Protein AF-A0AAE0UNZ9-F1 (afdb_monomer_lite)

Foldseek 3Di:
DDAQLNVQLVLLCVQCVVDDPVLSVVLSVLCVVVVNRHLLCLLVDDCVSCVVSDPPVSSVSSSVSSNVVVPPDD

Radius of gyration: 11.21 Å; chains: 1; bounding box: 29×26×23 Å

Organism: NCBI:txid175788

Sequence (74 aa):
MTTLSEEIKEIICKTLPNLSEETQLQIISKLQSSGLELKEDLKYVQKEDIADLLPIIQLRKLMDAFKQGVCHCS

pLDDT: mean 79.31, std 12.82, range [30.95, 88.62]

Structure (mmCIF, N/CA/C/O backbone):
data_AF-A0AAE0UNZ9-F1
#
_entry.id   AF-A0AAE0UNZ9-F1
#
loop_
_atom_site.group_PDB
_atom_site.id
_atom_site.type_symbol
_atom_site.label_atom_id
_atom_site.label_alt_id
_atom_site.label_comp_id
_atom_site.label_asym_id
_atom_site.label_entity_id
_atom_site.label_seq_id
_atom_site.pdbx_PDB_ins_code
_atom_site.Cartn_x
_atom_site.Cartn_y
_atom_site.Cartn_z
_atom_site.occupancy
_atom_site.B_iso_or_equiv
_atom_site.auth_seq_id
_atom_site.auth_comp_id
_atom_site.auth_asym_id
_atom_site.auth_atom_id
_atom_site.pdbx_PDB_model_num
ATOM 1 N N . MET A 1 1 ? -17.088 5.080 11.916 1.00 42.69 1 MET A N 1
ATOM 2 C CA . MET A 1 1 ? -17.008 5.287 10.460 1.00 42.69 1 MET A CA 1
ATOM 3 C C . MET A 1 1 ? -15.547 5.128 10.104 1.00 42.69 1 MET A C 1
ATOM 5 O O . MET A 1 1 ? -14.781 6.037 10.388 1.00 42.69 1 MET A O 1
ATOM 9 N N . THR A 1 2 ? -15.140 3.947 9.651 1.00 54.31 2 THR A N 1
ATOM 10 C CA . THR A 1 2 ? -13.773 3.739 9.162 1.00 54.31 2 THR A CA 1
ATOM 11 C C . THR A 1 2 ? -13.613 4.534 7.878 1.00 54.31 2 THR A C 1
ATOM 13 O O . THR A 1 2 ? -14.487 4.503 7.010 1.00 54.31 2 THR A O 1
ATOM 16 N N . THR A 1 3 ? -12.545 5.317 7.791 1.00 78.38 3 THR A N 1
ATOM 17 C CA . THR A 1 3 ? -12.248 6.054 6.559 1.00 78.38 3 THR A CA 1
ATOM 18 C C . THR A 1 3 ? -11.657 5.088 5.534 1.00 78.38 3 THR A C 1
ATOM 20 O O . THR A 1 3 ? -10.968 4.143 5.913 1.00 78.38 3 THR A O 1
ATOM 23 N N . LEU A 1 4 ? -11.894 5.317 4.238 1.00 81.56 4 LEU A N 1
ATOM 24 C CA . LEU A 1 4 ? -11.289 4.532 3.149 1.00 81.56 4 LEU A CA 1
ATOM 25 C C . LEU A 1 4 ? -9.773 4.360 3.344 1.00 81.56 4 LEU A C 1
ATOM 27 O O . LEU A 1 4 ? -9.217 3.287 3.131 1.00 81.56 4 LEU A O 1
ATOM 31 N N . SER A 1 5 ? -9.119 5.428 3.802 1.00 83.12 5 SER A N 1
ATOM 32 C CA . SER A 1 5 ? -7.703 5.479 4.154 1.00 83.12 5 SER A CA 1
ATOM 33 C C . SER A 1 5 ? -7.303 4.362 5.120 1.00 83.12 5 SER A C 1
ATOM 35 O O . SER A 1 5 ? -6.269 3.729 4.926 1.00 83.12 5 SER A O 1
ATOM 37 N N . GLU A 1 6 ? -8.116 4.112 6.150 1.00 85.62 6 GLU A N 1
ATOM 38 C CA . GLU A 1 6 ? -7.862 3.060 7.134 1.00 85.62 6 GLU A CA 1
ATOM 39 C C . GLU A 1 6 ? -8.047 1.669 6.537 1.00 85.62 6 GLU A C 1
ATOM 41 O O . GLU A 1 6 ? -7.195 0.819 6.769 1.00 85.62 6 GLU A O 1
ATOM 46 N N . GLU A 1 7 ? -9.078 1.442 5.717 1.00 85.69 7 GLU A N 1
ATOM 47 C CA . GLU A 1 7 ? -9.262 0.150 5.039 1.00 85.69 7 GLU A CA 1
ATOM 48 C C . GLU A 1 7 ? -8.082 -0.170 4.112 1.00 85.69 7 GLU A C 1
ATOM 50 O O . GLU A 1 7 ? -7.526 -1.269 4.156 1.00 85.69 7 GLU A O 1
ATOM 55 N N . ILE A 1 8 ? -7.650 0.806 3.306 1.00 84.00 8 ILE A N 1
ATOM 56 C CA . ILE A 1 8 ? -6.486 0.655 2.424 1.00 84.00 8 ILE A CA 1
ATOM 57 C C . ILE A 1 8 ? -5.227 0.406 3.258 1.00 84.00 8 ILE A C 1
ATOM 59 O O . ILE A 1 8 ? -4.460 -0.508 2.944 1.00 84.00 8 ILE A O 1
ATOM 63 N N . LYS A 1 9 ? -5.023 1.172 4.340 1.00 86.31 9 LYS A N 1
ATOM 64 C CA . LYS A 1 9 ? -3.895 0.982 5.264 1.00 86.31 9 LYS A CA 1
ATOM 65 C C . LYS A 1 9 ? -3.892 -0.429 5.840 1.00 86.31 9 LYS A C 1
ATOM 67 O O . LYS A 1 9 ? -2.840 -1.061 5.884 1.00 86.31 9 LYS A O 1
ATOM 72 N N . GLU A 1 10 ? -5.051 -0.948 6.234 1.00 86.06 10 GLU A N 1
ATOM 73 C CA . GLU A 1 10 ? -5.183 -2.293 6.785 1.00 86.06 10 GLU A CA 1
ATOM 74 C C . GLU A 1 10 ? -4.810 -3.367 5.757 1.00 86.06 10 GLU A C 1
ATOM 76 O O . GLU A 1 10 ? -4.083 -4.304 6.087 1.00 86.06 10 GLU A O 1
ATOM 81 N N . ILE A 1 11 ? -5.238 -3.216 4.497 1.00 85.31 11 ILE A N 1
ATOM 82 C CA . ILE A 1 11 ? -4.888 -4.148 3.414 1.00 85.31 11 ILE A CA 1
ATOM 83 C C . ILE A 1 11 ? -3.388 -4.089 3.109 1.00 85.31 11 ILE A C 1
ATOM 85 O O . ILE A 1 11 ? -2.742 -5.136 2.980 1.00 85.31 11 ILE A O 1
ATOM 89 N N . ILE A 1 12 ? -2.812 -2.884 3.033 1.00 85.00 12 ILE A N 1
ATOM 90 C CA . ILE A 1 12 ? -1.371 -2.713 2.829 1.00 85.00 12 ILE A CA 1
ATOM 91 C C . ILE A 1 12 ? -0.606 -3.355 3.987 1.00 85.00 12 ILE A C 1
ATOM 93 O O . ILE A 1 12 ? 0.315 -4.124 3.736 1.00 85.00 12 ILE A O 1
ATOM 97 N N . CYS A 1 13 ? -1.010 -3.111 5.233 1.00 84.69 13 CYS A N 1
ATOM 98 C CA . CYS A 1 13 ? -0.355 -3.652 6.422 1.00 84.69 13 CYS A CA 1
ATOM 99 C C . CYS A 1 13 ? -0.487 -5.183 6.510 1.00 84.69 13 CYS A C 1
ATOM 101 O O . CYS A 1 13 ? 0.486 -5.873 6.808 1.00 84.69 13 CYS A O 1
ATOM 103 N N . LYS A 1 14 ? -1.652 -5.746 6.158 1.00 84.19 14 LYS A N 1
ATOM 104 C CA . LYS A 1 14 ? -1.858 -7.204 6.060 1.00 84.19 14 LYS A CA 1
ATOM 105 C C . LYS A 1 14 ? -0.972 -7.845 4.995 1.00 84.19 14 LYS A C 1
ATOM 107 O O . LYS A 1 14 ? -0.466 -8.946 5.195 1.00 84.19 14 LYS A O 1
ATOM 112 N N . THR A 1 15 ? -0.781 -7.168 3.868 1.00 84.62 15 THR A N 1
ATOM 113 C CA . THR A 1 15 ? -0.014 -7.716 2.740 1.00 84.62 15 THR A CA 1
ATOM 114 C C . THR A 1 15 ? 1.488 -7.512 2.901 1.00 84.62 15 THR A C 1
ATOM 116 O O . THR A 1 15 ? 2.299 -8.372 2.548 1.00 84.62 15 THR A O 1
ATOM 119 N N . LEU A 1 16 ? 1.864 -6.348 3.419 1.00 84.69 16 LEU A N 1
ATOM 120 C CA . LEU A 1 16 ? 3.224 -5.865 3.584 1.00 84.69 16 LEU A CA 1
ATOM 121 C C . LEU A 1 16 ? 3.389 -5.311 5.010 1.00 84.69 16 LEU A C 1
ATOM 123 O O . LEU A 1 16 ? 3.545 -4.104 5.188 1.00 84.69 16 LEU A O 1
ATOM 127 N N . PRO A 1 17 ? 3.425 -6.180 6.036 1.00 80.69 17 PRO A N 1
ATOM 128 C CA . PRO A 1 17 ? 3.593 -5.751 7.429 1.00 80.69 17 PRO A CA 1
ATOM 129 C C . PRO A 1 17 ? 4.949 -5.079 7.690 1.00 80.69 17 PRO A C 1
ATOM 131 O O . PRO A 1 17 ? 5.112 -4.357 8.665 1.00 80.69 17 PRO A O 1
ATOM 134 N N . ASN A 1 18 ? 5.920 -5.285 6.795 1.00 82.50 18 ASN A N 1
ATOM 135 C CA . ASN A 1 18 ? 7.248 -4.674 6.857 1.00 82.50 18 ASN A CA 1
ATOM 136 C C . ASN A 1 18 ? 7.328 -3.322 6.123 1.00 82.50 18 ASN A C 1
ATOM 138 O O . ASN A 1 18 ? 8.430 -2.820 5.904 1.00 82.50 18 ASN A O 1
ATOM 142 N N . LEU A 1 19 ? 6.202 -2.769 5.661 1.00 83.12 19 LEU A N 1
ATOM 143 C CA . LEU A 1 19 ? 6.181 -1.494 4.952 1.00 83.12 19 LEU A CA 1
ATOM 144 C C . LEU A 1 19 ? 6.126 -0.324 5.936 1.00 83.12 19 LEU A C 1
ATOM 146 O O . LEU A 1 19 ? 5.268 -0.298 6.818 1.00 83.12 19 LEU A O 1
ATOM 150 N N . SER A 1 20 ? 6.995 0.666 5.742 1.00 85.50 20 SER A N 1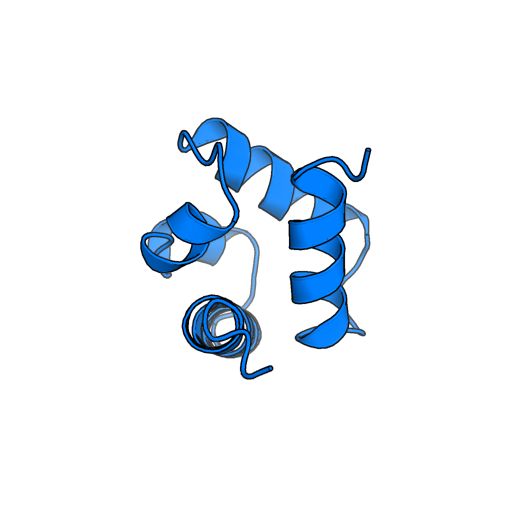
ATOM 151 C CA . SER A 1 20 ? 7.019 1.889 6.546 1.00 85.50 20 SER A CA 1
ATOM 152 C C . SER A 1 20 ? 5.705 2.664 6.445 1.00 85.50 20 SER A C 1
ATOM 154 O O . SER A 1 20 ? 5.111 2.753 5.370 1.00 85.50 20 SER A O 1
ATOM 156 N N . GLU A 1 21 ? 5.282 3.281 7.550 1.00 85.44 21 GLU A N 1
ATOM 157 C CA . GLU A 1 21 ? 4.049 4.080 7.597 1.00 85.44 21 GLU A CA 1
ATOM 158 C C . GLU A 1 21 ? 4.065 5.23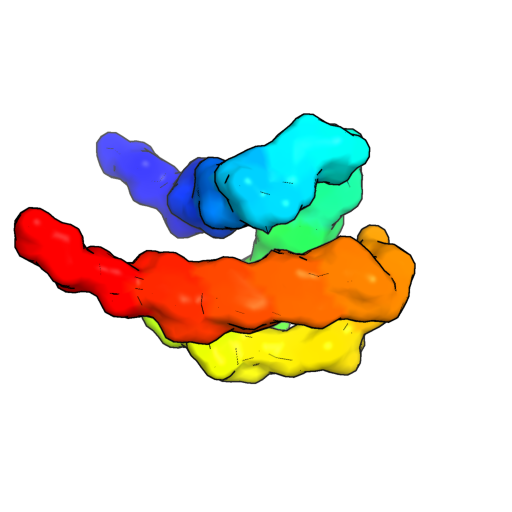8 6.586 1.00 85.44 21 GLU A C 1
ATOM 160 O O . GLU A 1 21 ? 3.053 5.509 5.947 1.00 85.44 21 GLU A O 1
ATOM 165 N N . GLU A 1 22 ? 5.228 5.856 6.360 1.00 87.94 22 GLU A N 1
ATOM 166 C CA . GLU A 1 22 ? 5.406 6.890 5.335 1.00 87.94 22 GLU A CA 1
ATOM 167 C C . GLU A 1 22 ? 5.038 6.378 3.935 1.00 87.94 22 GLU A C 1
ATOM 169 O O . GLU A 1 22 ? 4.246 6.998 3.228 1.00 87.94 22 GLU A O 1
ATOM 174 N N . THR A 1 23 ? 5.541 5.202 3.551 1.00 86.31 23 THR A N 1
ATOM 175 C CA . THR A 1 23 ? 5.232 4.588 2.255 1.00 86.31 23 THR A CA 1
ATOM 176 C C . THR A 1 23 ? 3.756 4.203 2.161 1.00 86.31 23 THR A C 1
ATOM 178 O O . THR A 1 23 ? 3.141 4.406 1.118 1.00 86.31 23 THR A O 1
ATOM 181 N N . GLN A 1 24 ? 3.153 3.706 3.250 1.00 86.88 24 GLN A N 1
ATOM 182 C CA . GLN A 1 24 ? 1.711 3.427 3.302 1.00 86.88 24 GLN A CA 1
ATOM 183 C C . GLN A 1 24 ? 0.892 4.695 3.029 1.00 86.88 24 GLN A C 1
ATOM 185 O O . GLN A 1 24 ? -0.002 4.677 2.184 1.00 86.88 24 GLN A O 1
ATOM 190 N N . LEU A 1 25 ? 1.222 5.804 3.697 1.00 87.00 25 LEU A N 1
ATOM 191 C CA . LEU A 1 25 ? 0.555 7.094 3.512 1.00 87.00 25 LEU A CA 1
ATOM 192 C C . LEU A 1 25 ? 0.755 7.653 2.102 1.00 87.00 25 LEU A C 1
ATOM 194 O O . LEU A 1 25 ? -0.193 8.196 1.530 1.00 87.00 25 LEU A O 1
ATOM 198 N N . GLN A 1 26 ? 1.945 7.494 1.518 1.00 88.62 26 GLN A N 1
ATOM 199 C CA . GLN A 1 26 ? 2.192 7.885 0.131 1.00 88.62 26 GLN A CA 1
ATOM 200 C C . GLN A 1 26 ? 1.341 7.076 -0.843 1.00 88.62 26 GLN A C 1
ATOM 202 O O . GLN A 1 26 ? 0.743 7.664 -1.739 1.00 88.62 26 GLN A O 1
ATOM 207 N N . ILE A 1 27 ? 1.235 5.758 -0.648 1.00 85.94 27 ILE A N 1
ATOM 208 C CA . ILE A 1 27 ? 0.369 4.902 -1.467 1.00 85.94 27 ILE A CA 1
ATOM 209 C C . ILE A 1 27 ? -1.079 5.367 -1.339 1.00 85.94 27 ILE A C 1
ATOM 211 O O . ILE A 1 27 ? -1.706 5.640 -2.353 1.00 85.94 27 ILE A O 1
ATOM 215 N N . ILE A 1 28 ? -1.593 5.532 -0.117 1.00 86.69 28 ILE A N 1
ATOM 216 C CA . ILE A 1 28 ? -2.969 5.996 0.120 1.00 86.69 28 ILE A CA 1
ATOM 217 C C . ILE A 1 28 ? -3.215 7.347 -0.561 1.00 86.69 28 ILE A C 1
ATOM 219 O O . ILE A 1 28 ? -4.197 7.492 -1.282 1.00 86.69 28 ILE A O 1
ATOM 223 N N . SER A 1 29 ? -2.302 8.306 -0.402 1.00 87.88 29 SER A N 1
ATOM 224 C CA . SER A 1 29 ? -2.430 9.634 -1.014 1.00 87.88 29 SER A CA 1
ATOM 225 C C . SER A 1 29 ? -2.399 9.565 -2.541 1.00 87.88 29 SER A C 1
ATOM 227 O O . SER A 1 29 ? -3.175 10.246 -3.208 1.00 87.88 29 SER A O 1
ATOM 229 N N . LYS A 1 30 ? -1.525 8.725 -3.111 1.00 86.94 30 LYS A N 1
ATOM 230 C CA . LYS A 1 30 ? -1.422 8.514 -4.561 1.00 86.94 30 LYS A CA 1
ATOM 231 C C . LYS A 1 30 ? -2.708 7.903 -5.106 1.00 86.94 30 LYS A C 1
ATOM 233 O O . LYS A 1 30 ? -3.250 8.401 -6.082 1.00 86.94 30 LYS A O 1
ATOM 238 N N . LEU A 1 31 ? -3.221 6.881 -4.426 1.00 85.75 31 LEU A N 1
ATOM 239 C CA . LEU A 1 31 ? -4.472 6.216 -4.764 1.00 85.75 31 LEU A CA 1
ATOM 240 C C . LEU A 1 31 ? -5.650 7.196 -4.716 1.00 85.75 31 LEU A C 1
ATOM 242 O O . LEU A 1 31 ? -6.379 7.316 -5.696 1.00 85.75 31 LEU A O 1
ATOM 246 N N . GLN A 1 32 ? -5.785 7.966 -3.634 1.00 84.69 32 GLN A N 1
ATOM 247 C CA . GLN A 1 32 ? -6.798 9.022 -3.528 1.00 84.69 32 GLN A CA 1
ATOM 248 C C . GLN A 1 32 ? -6.660 10.059 -4.652 1.00 84.69 32 GLN A C 1
ATOM 250 O O . GLN A 1 32 ? -7.656 10.465 -5.246 1.00 84.69 32 GLN A O 1
ATOM 255 N N . SER A 1 33 ? -5.430 10.446 -5.001 1.00 85.00 33 SER A N 1
ATOM 256 C CA . SER A 1 33 ? -5.166 11.374 -6.105 1.00 85.00 33 SER A CA 1
ATOM 257 C C . SER A 1 33 ? -5.465 10.786 -7.489 1.00 85.00 33 SER A C 1
ATOM 259 O O . SER A 1 33 ? -5.732 11.558 -8.408 1.00 85.00 33 SER A O 1
ATOM 261 N N . SER A 1 34 ? -5.434 9.460 -7.651 1.00 81.44 34 SER A N 1
ATOM 262 C CA . SER A 1 34 ? -5.856 8.767 -8.877 1.00 81.44 34 SER A CA 1
ATOM 263 C C . SER A 1 34 ? -7.383 8.667 -9.014 1.00 81.44 34 SER A C 1
ATOM 265 O O . SER A 1 34 ? -7.863 8.147 -10.017 1.00 81.44 34 SER A O 1
ATOM 267 N N . GLY A 1 35 ? -8.152 9.174 -8.041 1.00 81.44 35 GLY A N 1
ATOM 268 C CA . GLY A 1 35 ? -9.616 9.105 -8.030 1.00 81.44 35 GLY A CA 1
ATOM 269 C C . GLY A 1 35 ? -10.169 7.880 -7.302 1.00 81.44 35 GLY A C 1
ATOM 270 O O . GLY A 1 35 ? -11.300 7.483 -7.556 1.00 81.44 35 GLY A O 1
ATOM 271 N N . LEU A 1 36 ? -9.377 7.259 -6.422 1.00 82.69 36 LEU A N 1
ATOM 272 C CA . LEU A 1 36 ? -9.818 6.116 -5.628 1.00 82.69 36 LEU A CA 1
ATOM 273 C C . LEU A 1 36 ? -10.725 6.595 -4.485 1.00 82.69 36 LEU A C 1
ATOM 275 O O . LEU A 1 36 ? -10.243 7.136 -3.485 1.00 82.69 36 LEU A O 1
ATOM 279 N N . GLU A 1 37 ? -12.033 6.389 -4.641 1.00 79.94 37 GLU A N 1
ATOM 280 C CA . GLU A 1 37 ? -13.060 6.783 -3.665 1.00 79.94 37 GLU A CA 1
ATOM 281 C C . GLU A 1 37 ? -13.548 5.598 -2.822 1.00 79.94 37 GLU A C 1
ATOM 283 O O . GLU A 1 37 ? -14.011 5.781 -1.693 1.00 79.94 37 GLU A O 1
ATOM 288 N N . LEU A 1 38 ? -13.438 4.374 -3.349 1.00 80.12 38 LEU A N 1
ATOM 289 C CA . LEU A 1 38 ? -13.966 3.165 -2.719 1.00 80.12 38 LEU A CA 1
ATOM 290 C C . LEU A 1 38 ? -12.937 2.035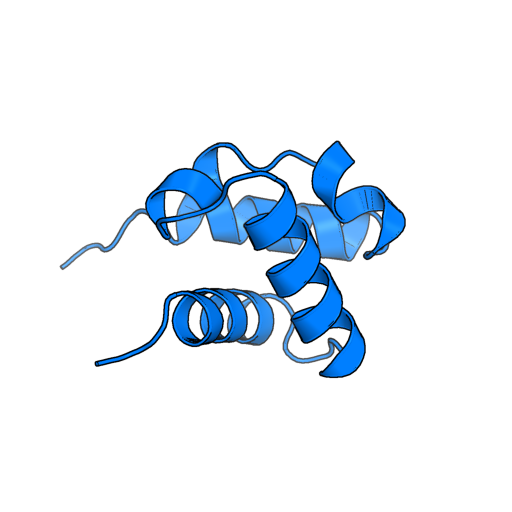 -2.709 1.00 80.12 38 LEU A C 1
ATOM 292 O O . LEU A 1 38 ? -12.115 1.908 -3.613 1.00 80.12 38 LEU A O 1
ATOM 296 N N . LYS A 1 39 ? -13.029 1.115 -1.736 1.00 81.19 39 LYS A N 1
ATOM 297 C CA . LYS A 1 39 ? -12.166 -0.083 -1.719 1.00 81.19 39 LYS A CA 1
ATOM 298 C C . LYS A 1 39 ? -12.306 -0.901 -3.007 1.00 81.19 39 LYS A C 1
ATOM 300 O O . LYS A 1 39 ? -11.387 -1.607 -3.402 1.00 81.19 39 LYS A O 1
ATOM 305 N N . GLU A 1 40 ? -13.472 -0.839 -3.644 1.00 80.50 40 GLU A N 1
ATOM 306 C CA . GLU A 1 40 ? -13.738 -1.534 -4.899 1.00 80.50 40 GLU A CA 1
ATOM 307 C C . GLU A 1 40 ? -12.871 -1.016 -6.041 1.00 80.50 40 GLU A C 1
ATOM 309 O O . GLU A 1 40 ? -12.559 -1.787 -6.945 1.00 80.50 40 GLU A O 1
ATOM 314 N N . ASP A 1 41 ? -12.434 0.240 -5.979 1.00 84.50 41 ASP A N 1
ATOM 315 C CA . ASP A 1 41 ? -11.552 0.830 -6.979 1.00 84.50 41 ASP A CA 1
ATOM 316 C C . ASP A 1 41 ? -10.119 0.295 -6.879 1.00 84.50 41 ASP A C 1
ATOM 318 O O . ASP A 1 41 ? -9.372 0.342 -7.857 1.00 84.50 41 ASP A O 1
ATOM 322 N N . LEU A 1 42 ? -9.748 -0.336 -5.753 1.00 82.81 42 LEU A N 1
ATOM 323 C CA . LEU A 1 42 ? -8.462 -1.032 -5.609 1.00 82.81 42 LEU A CA 1
ATOM 324 C C . LEU A 1 42 ? -8.263 -2.116 -6.679 1.00 82.81 42 LEU A C 1
ATOM 326 O O . LEU A 1 42 ? -7.125 -2.430 -7.021 1.00 82.81 42 LEU A O 1
ATOM 330 N N . LYS A 1 43 ? -9.345 -2.664 -7.253 1.00 81.81 43 LYS A N 1
ATOM 331 C CA . LYS A 1 43 ? -9.259 -3.635 -8.358 1.00 81.81 43 LYS A CA 1
ATOM 332 C C . LYS A 1 43 ? -8.769 -3.015 -9.673 1.00 81.81 43 LYS A C 1
ATOM 334 O O . LYS A 1 43 ? -8.265 -3.751 -10.524 1.00 81.81 43 LYS A O 1
ATOM 339 N N . TYR A 1 44 ? -8.930 -1.700 -9.843 1.00 83.19 44 TYR A N 1
ATOM 340 C CA . TYR A 1 44 ? -8.488 -0.952 -11.023 1.00 83.19 44 TYR A CA 1
ATOM 341 C C . TYR A 1 44 ? -7.061 -0.422 -10.892 1.00 83.19 44 TYR A C 1
ATOM 343 O O . TYR A 1 44 ? -6.441 -0.121 -11.909 1.00 83.19 44 TYR A O 1
ATOM 351 N N . VAL A 1 45 ? -6.531 -0.357 -9.667 1.00 83.06 45 VAL A N 1
ATOM 352 C CA . VAL A 1 45 ? -5.148 0.051 -9.402 1.00 83.06 45 VAL A CA 1
ATOM 353 C C . VAL A 1 45 ? -4.199 -0.847 -10.177 1.00 83.06 45 VAL A C 1
ATOM 355 O O . VAL A 1 45 ? -4.250 -2.078 -10.065 1.00 83.06 45 VAL A O 1
ATOM 358 N N . GLN A 1 46 ? -3.318 -0.231 -10.959 1.00 80.88 46 GLN A N 1
ATOM 359 C CA . GLN A 1 46 ? -2.314 -0.945 -11.726 1.00 80.88 46 GLN A CA 1
ATOM 360 C C . GLN A 1 46 ? -0.943 -0.878 -11.064 1.00 80.88 46 GLN A C 1
ATOM 362 O O . GLN A 1 46 ? -0.694 -0.143 -10.109 1.00 80.88 46 GLN A O 1
ATOM 367 N N . LYS A 1 47 ? -0.021 -1.686 -11.600 1.00 79.75 47 LYS A N 1
ATOM 368 C CA . LYS A 1 47 ? 1.385 -1.681 -11.174 1.00 79.75 47 LYS A CA 1
ATOM 369 C C . LYS A 1 47 ? 1.937 -0.281 -11.333 1.00 79.75 47 LYS A C 1
ATOM 371 O O . LYS A 1 47 ? 2.621 0.190 -10.448 1.00 79.75 47 LYS A O 1
ATOM 376 N N . GLU A 1 48 ? 1.608 0.361 -12.442 1.00 81.44 48 GLU A N 1
ATOM 377 C CA . GLU A 1 48 ? 2.142 1.653 -12.855 1.00 81.44 48 GLU A CA 1
ATOM 378 C C . GLU A 1 48 ? 1.784 2.786 -11.883 1.00 81.44 48 GLU A C 1
ATOM 380 O O . GLU A 1 48 ? 2.631 3.639 -11.639 1.00 81.44 48 GLU A O 1
ATOM 385 N N . ASP A 1 49 ? 0.609 2.748 -11.243 1.00 80.00 49 ASP A N 1
ATOM 386 C CA . ASP A 1 49 ? 0.182 3.774 -10.276 1.00 80.00 49 ASP A CA 1
ATOM 387 C C . ASP A 1 49 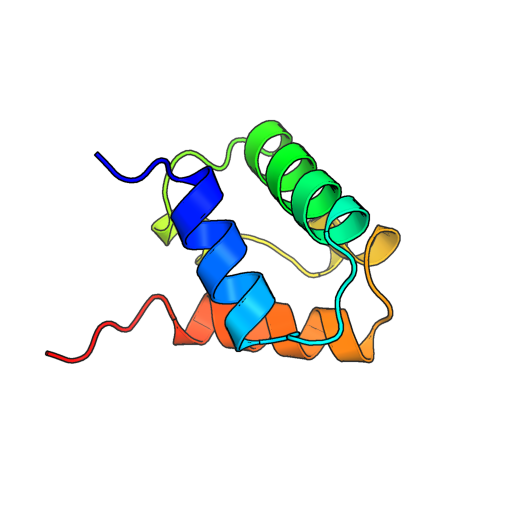? 1.087 3.845 -9.038 1.00 80.00 49 ASP A C 1
ATOM 389 O O . ASP A 1 49 ? 1.339 4.918 -8.483 1.00 80.00 49 ASP A O 1
ATOM 393 N N . ILE A 1 50 ? 1.580 2.685 -8.599 1.00 80.94 50 ILE A N 1
ATOM 394 C CA . ILE A 1 50 ? 2.308 2.511 -7.335 1.00 80.94 50 ILE A CA 1
ATOM 395 C C . ILE A 1 50 ? 3.702 1.880 -7.520 1.00 80.94 50 ILE A C 1
ATOM 397 O O . ILE A 1 50 ? 4.401 1.634 -6.537 1.00 80.94 50 ILE A O 1
ATOM 401 N N . ALA A 1 51 ? 4.148 1.667 -8.764 1.00 79.06 51 ALA A N 1
ATOM 402 C CA . ALA A 1 51 ? 5.460 1.101 -9.109 1.00 79.06 51 ALA A CA 1
ATOM 403 C C . ALA A 1 51 ? 6.622 1.994 -8.684 1.00 79.06 51 ALA A C 1
ATOM 405 O O . ALA A 1 51 ? 7.708 1.494 -8.414 1.00 79.06 51 ALA A O 1
ATOM 406 N N . ASP A 1 52 ? 6.378 3.299 -8.619 1.00 81.44 52 ASP A N 1
ATOM 407 C CA . ASP A 1 52 ? 7.357 4.284 -8.164 1.00 81.44 52 ASP A CA 1
ATOM 408 C C . ASP A 1 52 ? 7.511 4.275 -6.630 1.00 81.44 52 ASP A C 1
ATOM 410 O O . ASP A 1 52 ? 8.542 4.663 -6.093 1.00 81.44 52 ASP A O 1
ATOM 414 N N . LEU A 1 53 ? 6.493 3.779 -5.914 1.00 81.75 53 LEU A N 1
ATOM 415 C CA . LEU A 1 53 ? 6.433 3.789 -4.448 1.00 81.75 53 LEU A CA 1
ATOM 416 C C . LEU A 1 53 ? 6.926 2.487 -3.812 1.00 81.75 53 LEU A C 1
ATOM 418 O O . LEU A 1 53 ? 7.276 2.467 -2.633 1.00 81.75 53 LEU A O 1
ATOM 422 N N . LEU A 1 54 ? 6.916 1.385 -4.563 1.00 82.69 54 LEU A N 1
ATOM 423 C CA . LEU A 1 54 ? 7.214 0.052 -4.051 1.00 82.69 54 LEU A CA 1
ATOM 424 C C . LEU A 1 54 ? 8.141 -0.722 -4.991 1.00 82.69 54 LEU A C 1
ATOM 426 O O . LEU A 1 54 ? 7.922 -0.750 -6.203 1.00 82.69 54 LEU A O 1
ATOM 430 N N . PRO A 1 55 ? 9.096 -1.493 -4.446 1.00 83.31 55 PRO A N 1
ATOM 431 C CA . PRO A 1 55 ? 9.861 -2.436 -5.241 1.00 83.31 55 PRO A CA 1
ATOM 432 C C . PRO A 1 55 ? 8.945 -3.495 -5.872 1.00 83.31 55 PRO A C 1
ATOM 434 O O . PRO A 1 55 ? 7.971 -3.950 -5.268 1.00 83.31 55 PRO A O 1
ATOM 437 N N . ILE A 1 56 ? 9.313 -3.958 -7.072 1.00 83.38 56 ILE A N 1
ATOM 438 C CA . ILE A 1 56 ? 8.511 -4.838 -7.950 1.00 83.38 56 ILE A CA 1
ATOM 439 C C . ILE A 1 56 ? 7.888 -6.043 -7.221 1.00 83.38 56 ILE A C 1
A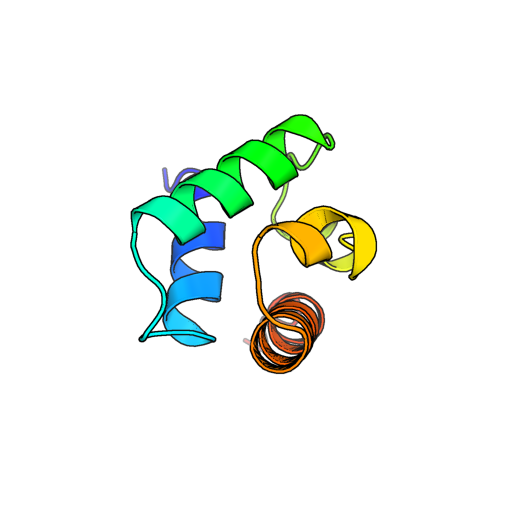TOM 441 O O . ILE A 1 56 ? 6.758 -6.439 -7.514 1.00 83.38 56 ILE A O 1
ATOM 445 N N . ILE A 1 57 ? 8.613 -6.649 -6.277 1.00 84.94 57 ILE A N 1
ATOM 446 C CA . IL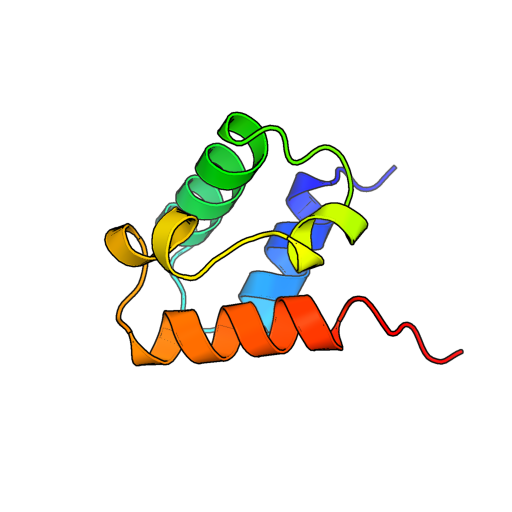E A 1 57 ? 8.130 -7.815 -5.523 1.00 84.94 57 ILE A CA 1
ATOM 447 C C . ILE A 1 57 ? 7.016 -7.420 -4.545 1.00 84.94 57 ILE A C 1
ATOM 449 O O . ILE A 1 57 ? 5.999 -8.110 -4.469 1.00 84.94 57 ILE A O 1
ATOM 453 N N . GLN A 1 58 ? 7.191 -6.322 -3.807 1.00 84.44 58 GLN A N 1
ATOM 454 C CA . GLN A 1 58 ? 6.187 -5.830 -2.862 1.00 84.44 58 GLN A CA 1
ATOM 455 C C . GLN A 1 58 ? 4.957 -5.306 -3.602 1.00 84.44 58 GLN A C 1
ATOM 457 O O . GLN A 1 58 ? 3.836 -5.639 -3.231 1.00 84.44 58 GLN A O 1
ATOM 462 N N . LEU A 1 59 ? 5.179 -4.598 -4.710 1.00 85.62 59 LEU A N 1
ATOM 463 C CA . LEU A 1 59 ? 4.142 -4.140 -5.624 1.00 85.62 59 LEU A CA 1
ATOM 464 C C . LEU A 1 59 ? 3.257 -5.293 -6.113 1.00 85.62 59 LEU A C 1
ATOM 466 O O . LEU A 1 59 ? 2.035 -5.224 -6.011 1.00 85.62 59 LEU A O 1
ATOM 470 N N . ARG A 1 60 ? 3.865 -6.382 -6.613 1.00 84.81 60 ARG A N 1
ATOM 471 C CA . ARG A 1 60 ? 3.107 -7.560 -7.062 1.00 84.81 60 ARG A CA 1
ATOM 472 C C . ARG A 1 60 ? 2.276 -8.156 -5.937 1.00 84.81 60 ARG A C 1
ATOM 474 O O . ARG A 1 60 ? 1.114 -8.443 -6.180 1.00 84.81 60 ARG A O 1
ATOM 481 N N . LYS A 1 61 ? 2.845 -8.319 -4.739 1.00 85.19 61 LYS A N 1
ATOM 482 C CA . LYS A 1 61 ? 2.108 -8.840 -3.577 1.00 85.19 61 LYS A CA 1
ATOM 483 C C . LYS A 1 61 ? 0.926 -7.948 -3.217 1.00 85.19 61 LYS A C 1
ATOM 485 O O . LYS A 1 61 ? -0.175 -8.457 -3.050 1.00 85.19 61 LYS A O 1
ATOM 490 N N . LEU A 1 62 ? 1.151 -6.636 -3.139 1.00 85.75 62 LEU A N 1
ATOM 491 C CA . LEU A 1 62 ? 0.115 -5.670 -2.792 1.00 85.75 62 LEU A CA 1
ATOM 492 C C . LEU A 1 62 ? -1.027 -5.676 -3.803 1.00 85.75 62 LEU A C 1
ATOM 494 O O . LEU A 1 62 ? -2.186 -5.736 -3.419 1.00 85.75 62 LEU A O 1
ATOM 498 N N . MET A 1 63 ? -0.705 -5.690 -5.092 1.00 85.25 63 MET A N 1
ATOM 499 C CA . MET A 1 63 ? -1.718 -5.770 -6.137 1.00 85.25 63 MET A CA 1
ATOM 500 C C . MET A 1 63 ? -2.489 -7.077 -6.142 1.00 85.25 63 MET A C 1
ATOM 502 O O . MET A 1 63 ? -3.682 -7.087 -6.434 1.00 85.25 63 MET A O 1
ATOM 506 N N . ASP A 1 64 ? -1.810 -8.181 -5.856 1.00 84.62 64 ASP A N 1
ATOM 507 C CA . ASP A 1 64 ? -2.465 -9.472 -5.735 1.00 84.62 64 ASP A CA 1
ATOM 508 C C . ASP A 1 64 ? -3.457 -9.445 -4.566 1.00 84.62 64 ASP A C 1
ATOM 510 O O . ASP A 1 64 ? -4.608 -9.842 -4.722 1.00 84.62 64 ASP A O 1
ATOM 514 N N . ALA A 1 65 ? -3.072 -8.840 -3.440 1.00 84.25 65 ALA A N 1
ATOM 515 C CA . ALA A 1 65 ? -3.963 -8.627 -2.307 1.00 84.25 65 ALA A CA 1
ATOM 516 C C . ALA A 1 65 ? -5.084 -7.618 -2.582 1.00 84.25 65 ALA A C 1
ATOM 518 O O . ALA A 1 65 ? -6.193 -7.824 -2.109 1.00 84.25 65 ALA A O 1
ATOM 519 N N . PHE A 1 66 ? -4.858 -6.565 -3.367 1.00 82.81 66 PHE A N 1
ATOM 520 C CA . PHE A 1 66 ? -5.927 -5.660 -3.801 1.00 82.81 66 PHE A CA 1
ATOM 521 C C . PHE A 1 66 ? -6.943 -6.371 -4.696 1.00 82.81 66 PHE A C 1
ATOM 523 O O . PHE A 1 66 ? -8.138 -6.128 -4.572 1.00 82.81 66 PHE A O 1
ATOM 530 N N . LYS A 1 67 ? -6.502 -7.311 -5.538 1.00 78.75 67 LYS A N 1
ATOM 531 C CA . LYS A 1 67 ? -7.407 -8.144 -6.343 1.00 78.75 67 LYS A CA 1
ATOM 532 C C . LYS A 1 67 ? -8.126 -9.209 -5.514 1.00 78.75 67 LYS A C 1
ATOM 534 O O . LYS A 1 67 ? -9.295 -9.479 -5.769 1.00 78.75 67 LYS A O 1
ATOM 539 N N . GLN A 1 68 ? -7.450 -9.805 -4.532 1.00 73.12 68 GLN A N 1
ATOM 540 C CA . GLN A 1 68 ? -8.010 -10.866 -3.687 1.00 73.12 68 GLN A CA 1
ATOM 541 C C . GLN A 1 68 ? -8.885 -10.333 -2.539 1.00 73.12 68 GLN A C 1
ATOM 543 O O . GLN A 1 68 ? -9.918 -10.918 -2.230 1.00 73.12 68 GLN A O 1
ATOM 548 N N . GLY A 1 69 ? -8.517 -9.208 -1.925 1.00 60.47 69 GLY A N 1
ATOM 549 C CA . GLY A 1 69 ? -9.176 -8.608 -0.758 1.00 60.47 69 GLY A CA 1
ATOM 550 C C . GLY A 1 69 ? -10.532 -7.956 -1.046 1.00 60.47 69 GLY A C 1
ATOM 551 O O . GLY A 1 69 ? -11.249 -7.586 -0.115 1.00 60.47 69 GLY A O 1
ATOM 552 N N . VAL A 1 70 ? -10.918 -7.845 -2.321 1.00 54.59 70 VAL A N 1
ATOM 553 C CA . VAL A 1 70 ? -12.276 -7.443 -2.727 1.00 54.59 70 VAL A CA 1
ATOM 554 C C . VAL A 1 70 ? -13.266 -8.611 -2.576 1.00 54.59 70 VAL A C 1
ATOM 556 O O . VAL A 1 70 ? -14.460 -8.375 -2.396 1.00 54.59 70 VAL A O 1
ATOM 559 N N . CYS A 1 71 ? -12.790 -9.861 -2.521 1.00 39.59 71 CYS A N 1
ATOM 560 C CA . CYS A 1 71 ? -13.614 -11.018 -2.170 1.00 39.59 71 CYS A CA 1
ATOM 561 C C . CYS A 1 71 ? -13.731 -11.154 -0.645 1.00 39.59 71 CYS A C 1
ATOM 563 O O . CYS A 1 71 ? -13.007 -11.912 -0.003 1.00 39.59 71 CYS A O 1
ATOM 565 N N . HIS A 1 72 ? -14.680 -10.427 -0.061 1.00 37.38 72 HIS A N 1
ATOM 566 C CA . HIS A 1 72 ? -15.201 -10.746 1.264 1.00 37.38 72 HIS A CA 1
ATOM 567 C C . HIS A 1 72 ? -16.059 -12.017 1.127 1.00 37.38 72 HIS A C 1
ATOM 569 O O . HIS A 1 72 ? -17.233 -11.936 0.774 1.00 37.38 72 HIS A O 1
ATOM 575 N N . CYS A 1 73 ? -15.481 -13.203 1.334 1.00 30.95 73 CYS A N 1
ATOM 576 C CA . CYS A 1 73 ? -16.298 -14.379 1.634 1.00 30.95 73 CYS A CA 1
ATOM 577 C C . CYS A 1 73 ? -16.654 -14.335 3.124 1.00 30.95 73 CYS A C 1
ATOM 579 O O . CYS A 1 73 ? -15.779 -14.568 3.950 1.00 30.95 73 CYS A O 1
ATOM 581 N N . SER A 1 74 ? -17.919 -13.965 3.362 1.00 35.91 74 SER A N 1
ATOM 582 C CA . SER A 1 74 ? -18.864 -14.329 4.442 1.00 35.91 74 SER A CA 1
ATOM 583 C C . SER A 1 74 ? -18.322 -14.765 5.802 1.00 35.91 74 SER A C 1
ATOM 585 O O . SER A 1 74 ? -17.630 -15.804 5.853 1.00 35.91 74 SER A O 1
#

Secondary structure (DSSP, 8-state):
---HHHHHHHHHHHH-TTS-HHHHHHHHHHHHHTT--SGGGGGT--HHHHTTTS-HHHHHHHHHHHHHTT----